Protein AF-A0A354I8F9-F1 (afdb_monomer)

Sequence (96 aa):
MQDLDLRNVSSRRRNPIIADIFNRLKYMDRRGSGFKKILDSYEFQEHYTEEMKPEFKSSNSEFWLIFKNLNYNAKNIGNNLSAQNADKKMPIKKCR

Nearest PDB structures (foldseek):
  5l6m-assembly2_L-2  TM=3.014E-01  e=5.188E+00  Caulobacter vibrioides CB15
  5k8j-assembly1_A-2  TM=3.108E-01  e=5.188E+00  Caulobacter vibrioides CB15
  8k28-assembly1_A  TM=2.558E-01  e=4.848E+00  Vibrio phage ICP1_2004_A

pLDDT: mean 77.0, std 17.29, range [40.84, 96.25]

Foldseek 3Di:
DPPDDLLPDFDDDPDPVVVVVCVVVVNDPPTDPCSNVVQVVQCPDPQDDPVQGWDWDDDPPDIDIDGDDSCPCVVVCVVVPVVDDDDDDDDDDDDD

Secondary structure (DSSP, 8-state):
--SS-TTS-----S-HHHHHHHHHTTSS-SSS-SHHHHHHHHHTSTT--GGGPPEEEE-SS-EEEE---TTTTTHHHHHHHTTS------------

Radius of gyration: 19.0 Å; Cα contacts (8 Å, |Δi|>4): 62; chains: 1; bounding box: 43×33×46 Å

Solvent-accessible surface area (backbone atoms only — not comparable to full-atom values): 6450 Å² total; per-residue (Å²): 116,78,92,63,58,63,76,72,47,77,62,79,74,92,54,66,67,65,52,49,52,35,32,75,71,67,77,37,74,91,68,65,59,55,48,46,60,54,51,55,61,50,66,68,39,93,60,56,50,84,91,51,58,69,46,79,49,54,58,98,90,47,76,45,78,47,74,63,73,58,63,69,71,54,60,71,43,62,80,66,47,82,80,62,74,83,89,79,89,78,80,87,81,79,84,130

Structure (mmCIF, N/CA/C/O backbone):
data_AF-A0A354I8F9-F1
#
_entry.id   AF-A0A354I8F9-F1
#
loop_
_atom_site.group_PDB
_atom_site.id
_atom_site.type_symbol
_atom_site.label_atom_id
_atom_site.label_alt_id
_atom_site.label_comp_id
_atom_site.label_asym_id
_atom_site.label_entity_id
_atom_site.label_seq_id
_atom_site.pdbx_PDB_ins_code
_atom_site.Cartn_x
_atom_site.Cartn_y
_atom_site.Cartn_z
_atom_site.occupancy
_atom_site.B_iso_or_equiv
_atom_site.auth_seq_id
_atom_site.auth_comp_id
_atom_site.auth_asym_id
_atom_site.auth_atom_id
_at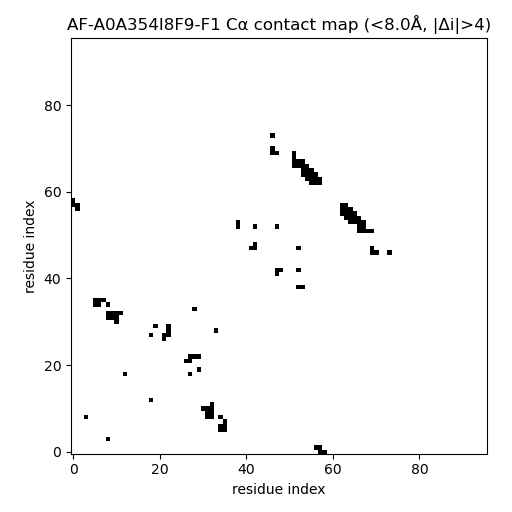om_site.pdbx_PDB_model_num
ATOM 1 N N . MET A 1 1 ? 8.774 9.802 -5.090 1.00 58.12 1 MET A N 1
ATOM 2 C CA . MET A 1 1 ? 7.353 9.397 -5.198 1.00 58.12 1 MET A CA 1
ATOM 3 C C . MET A 1 1 ? 6.559 10.162 -4.147 1.00 58.12 1 MET A C 1
ATOM 5 O O . MET A 1 1 ? 5.872 9.572 -3.327 1.00 58.12 1 MET A O 1
ATOM 9 N N . GLN A 1 2 ? 6.701 11.483 -4.162 1.00 53.88 2 GLN A N 1
ATOM 10 C CA . GLN A 1 2 ? 5.934 12.419 -3.351 1.00 53.88 2 GLN A CA 1
ATOM 11 C C . GLN A 1 2 ? 5.139 13.235 -4.378 1.00 53.88 2 GLN A C 1
ATOM 13 O O . GLN A 1 2 ? 5.711 13.588 -5.406 1.00 53.88 2 GLN A O 1
ATOM 18 N N . ASP A 1 3 ? 3.829 13.362 -4.158 1.00 58.09 3 ASP A N 1
ATOM 19 C CA . ASP A 1 3 ? 2.784 13.930 -5.041 1.00 58.09 3 ASP A CA 1
ATOM 20 C C . ASP A 1 3 ? 2.140 13.020 -6.101 1.00 58.09 3 ASP A C 1
ATOM 22 O O . ASP A 1 3 ? 1.288 13.473 -6.864 1.00 58.09 3 ASP A O 1
ATOM 26 N N . LEU A 1 4 ? 2.451 11.718 -6.134 1.00 61.09 4 LEU A N 1
ATOM 27 C CA . LEU A 1 4 ? 1.676 10.782 -6.960 1.00 61.09 4 LEU A CA 1
ATOM 28 C C . LEU A 1 4 ? 0.489 10.222 -6.167 1.00 61.09 4 LEU A C 1
ATOM 30 O O . LEU A 1 4 ? 0.669 9.752 -5.043 1.00 61.09 4 LEU A O 1
ATOM 34 N N . ASP A 1 5 ? -0.700 10.208 -6.773 1.00 74.81 5 ASP A N 1
ATOM 35 C CA . ASP A 1 5 ? -1.876 9.537 -6.211 1.00 74.81 5 ASP A CA 1
ATOM 36 C C . ASP A 1 5 ? -1.562 8.058 -5.948 1.00 74.81 5 ASP A C 1
ATOM 38 O O . ASP A 1 5 ? -1.439 7.265 -6.885 1.00 74.81 5 ASP A O 1
ATOM 42 N N . LEU A 1 6 ? -1.459 7.690 -4.664 1.00 75.56 6 LEU A N 1
ATOM 43 C CA . LEU A 1 6 ? -1.127 6.345 -4.182 1.00 75.56 6 LEU A CA 1
ATOM 44 C C . LEU A 1 6 ? -2.039 5.260 -4.765 1.00 75.56 6 LEU A C 1
ATOM 46 O O . LEU A 1 6 ? -1.597 4.119 -4.933 1.00 75.56 6 LEU A O 1
ATOM 50 N N . ARG A 1 7 ? -3.290 5.595 -5.105 1.00 76.38 7 ARG A N 1
ATOM 51 C CA . ARG A 1 7 ? -4.239 4.642 -5.691 1.00 76.38 7 ARG A CA 1
ATOM 52 C C . ARG A 1 7 ? -4.055 4.447 -7.194 1.00 76.38 7 ARG A C 1
ATOM 54 O O . ARG A 1 7 ? -4.477 3.410 -7.707 1.00 76.38 7 ARG A O 1
ATOM 61 N N . ASN A 1 8 ? -3.357 5.359 -7.868 1.00 76.00 8 ASN A N 1
ATOM 62 C CA . ASN A 1 8 ? -3.064 5.297 -9.300 1.00 76.00 8 ASN A CA 1
ATOM 63 C C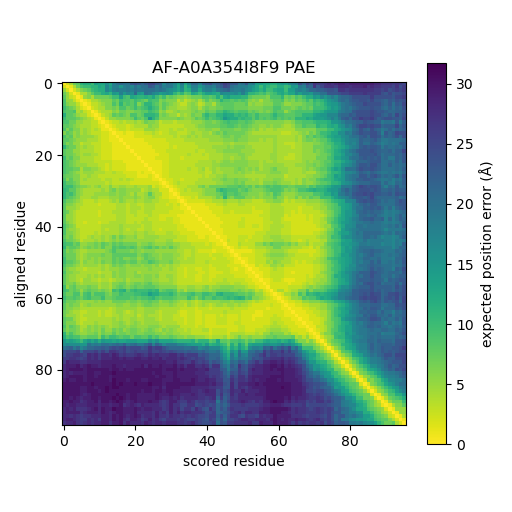 . ASN A 1 8 ? -1.556 5.206 -9.616 1.00 76.00 8 ASN A C 1
ATOM 65 O O . ASN A 1 8 ? -1.124 5.421 -10.750 1.00 76.00 8 ASN A O 1
ATOM 69 N N . VAL A 1 9 ? -0.722 4.863 -8.627 1.00 78.94 9 VAL A N 1
ATOM 70 C CA . VAL A 1 9 ? 0.719 4.689 -8.854 1.00 78.94 9 VAL A CA 1
ATOM 71 C C . VAL A 1 9 ? 0.979 3.541 -9.826 1.00 78.94 9 VAL A C 1
ATOM 73 O O . VAL A 1 9 ? 0.661 2.377 -9.554 1.00 78.94 9 VAL A O 1
ATOM 76 N N . SER A 1 10 ? 1.642 3.867 -10.936 1.00 72.06 10 SER A N 1
ATOM 77 C CA . SER A 1 10 ? 2.131 2.875 -11.890 1.00 72.06 10 SER A CA 1
ATOM 78 C C . SER A 1 10 ? 3.236 2.000 -11.279 1.00 72.06 10 SER A C 1
ATOM 80 O O . SER A 1 10 ? 4.076 2.445 -10.497 1.00 72.06 10 SER A O 1
ATOM 82 N N . SER A 1 11 ? 3.235 0.716 -11.632 1.00 74.25 11 SER A N 1
ATOM 83 C CA . SER A 1 11 ? 4.194 -0.260 -11.106 1.00 74.25 11 SER A CA 1
ATOM 84 C C . SER A 1 11 ? 5.447 -0.306 -11.973 1.00 74.25 11 SER A C 1
ATOM 86 O O . SER A 1 11 ? 5.423 -0.870 -13.070 1.00 74.25 11 SER A O 1
ATOM 88 N N . ARG A 1 12 ? 6.554 0.266 -11.486 1.00 81.25 12 ARG A N 1
ATOM 89 C CA . ARG A 1 12 ? 7.877 0.146 -12.118 1.00 81.25 12 ARG A CA 1
ATOM 90 C C . ARG A 1 12 ? 8.785 -0.745 -11.275 1.00 81.25 12 ARG A C 1
ATOM 92 O O . ARG A 1 12 ? 9.029 -0.477 -10.102 1.00 81.25 12 ARG A O 1
ATOM 99 N N . ARG A 1 13 ? 9.298 -1.817 -11.882 1.00 85.31 13 ARG A N 1
ATOM 100 C CA . ARG A 1 13 ? 10.144 -2.812 -11.206 1.00 85.31 13 ARG A CA 1
ATOM 101 C C . ARG A 1 13 ? 11.610 -2.416 -11.288 1.00 85.31 13 ARG A C 1
ATOM 103 O O . ARG A 1 13 ? 12.100 -2.148 -12.379 1.00 85.31 13 ARG A O 1
ATOM 110 N N . ARG A 1 14 ? 12.311 -2.443 -10.150 1.00 86.12 14 ARG A N 1
ATOM 111 C CA . ARG A 1 14 ? 13.768 -2.227 -10.096 1.00 86.12 14 ARG A CA 1
ATOM 112 C C . ARG A 1 14 ? 14.555 -3.444 -10.590 1.00 86.12 14 ARG A C 1
ATOM 114 O O . ARG A 1 14 ? 15.560 -3.275 -11.264 1.00 86.12 14 ARG A O 1
ATOM 121 N N . ASN A 1 15 ? 14.068 -4.654 -10.306 1.00 90.62 15 ASN A N 1
ATOM 122 C CA . ASN A 1 15 ? 14.635 -5.903 -10.814 1.00 90.62 15 ASN A CA 1
ATOM 123 C C . ASN A 1 15 ? 13.523 -6.759 -11.458 1.00 90.62 15 ASN A C 1
ATOM 125 O O . ASN A 1 15 ? 12.647 -7.252 -10.740 1.00 90.62 15 ASN A O 1
ATOM 129 N N . PRO A 1 16 ? 13.513 -6.925 -12.792 1.00 90.44 16 PRO A N 1
ATOM 130 C CA . PRO A 1 16 ? 12.469 -7.680 -13.482 1.00 90.44 16 PRO A CA 1
ATOM 131 C C . PRO A 1 16 ? 12.566 -9.197 -13.264 1.00 90.44 16 PRO A C 1
ATOM 133 O O . PRO A 1 16 ? 11.529 -9.853 -13.237 1.00 90.44 16 PRO A O 1
ATOM 136 N N . ILE A 1 17 ? 13.770 -9.748 -13.066 1.00 93.44 17 ILE A N 1
ATOM 137 C CA . ILE A 1 17 ? 13.991 -11.197 -12.910 1.00 93.44 17 ILE A CA 1
ATOM 138 C C . ILE A 1 17 ? 13.380 -11.679 -11.593 1.00 93.44 17 ILE A C 1
ATOM 140 O O . ILE A 1 17 ? 12.564 -12.597 -11.577 1.00 93.44 17 ILE A O 1
ATOM 144 N N . ILE A 1 18 ? 13.719 -11.006 -10.491 1.00 93.00 18 ILE A N 1
ATOM 145 C CA . ILE A 1 18 ? 13.196 -11.334 -9.157 1.00 93.00 18 ILE A CA 1
ATOM 146 C C . ILE A 1 18 ? 11.666 -11.215 -9.131 1.00 93.00 18 ILE A C 1
ATOM 148 O O . ILE A 1 18 ? 10.972 -12.071 -8.584 1.00 93.00 18 ILE A O 1
ATOM 152 N N . ALA A 1 19 ? 11.126 -10.174 -9.765 1.00 91.31 19 ALA A N 1
ATOM 153 C CA . ALA A 1 19 ? 9.686 -9.975 -9.831 1.00 91.31 19 ALA A CA 1
ATOM 154 C C . ALA A 1 19 ? 8.964 -11.073 -10.628 1.00 91.31 19 ALA A C 1
ATOM 156 O O . ALA A 1 19 ? 7.849 -11.442 -10.264 1.00 91.31 19 ALA A O 1
ATOM 157 N N . ASP A 1 20 ? 9.572 -11.603 -11.695 1.00 92.00 20 ASP A N 1
ATOM 158 C CA . ASP A 1 20 ? 8.981 -12.713 -12.449 1.00 92.00 20 ASP A CA 1
ATOM 159 C C . ASP A 1 20 ? 8.925 -13.992 -11.605 1.00 92.00 20 ASP A C 1
ATOM 161 O O . ASP A 1 20 ? 7.888 -14.656 -11.566 1.00 92.00 20 ASP A O 1
ATOM 165 N N . ILE A 1 21 ? 9.989 -14.289 -10.850 1.00 94.94 21 ILE A N 1
ATOM 166 C CA . ILE A 1 21 ? 10.024 -15.430 -9.923 1.00 94.94 21 ILE A CA 1
ATOM 167 C C . ILE A 1 21 ? 8.921 -15.295 -8.865 1.00 94.94 21 ILE A C 1
ATOM 169 O O . ILE A 1 21 ? 8.105 -16.206 -8.716 1.00 94.94 21 ILE A O 1
ATOM 173 N N . PHE A 1 22 ? 8.827 -14.152 -8.177 1.00 94.06 22 PHE A N 1
ATOM 174 C CA . PHE A 1 22 ? 7.787 -13.939 -7.162 1.00 94.06 22 PHE A CA 1
ATOM 175 C C . PHE A 1 22 ? 6.368 -14.017 -7.729 1.00 94.06 22 PHE A C 1
ATOM 177 O O . PHE A 1 22 ? 5.462 -14.51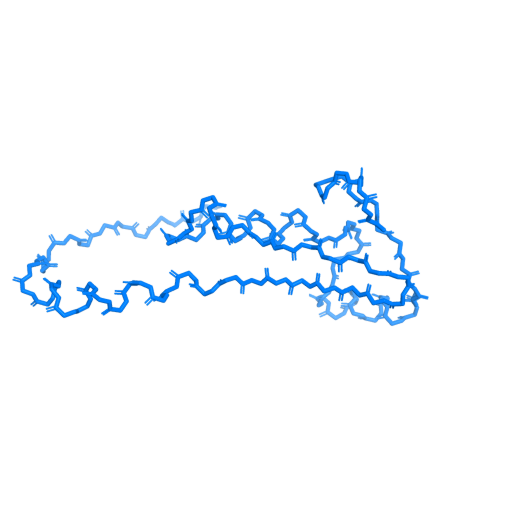9 -7.064 1.00 94.06 22 PHE A O 1
ATOM 184 N N . ASN A 1 23 ? 6.169 -13.574 -8.969 1.00 92.38 23 ASN A N 1
ATOM 185 C CA . ASN A 1 23 ? 4.888 -13.704 -9.651 1.00 92.38 23 ASN A CA 1
ATOM 186 C C . ASN A 1 23 ? 4.552 -15.166 -10.004 1.00 92.38 23 ASN A C 1
ATOM 188 O O . ASN A 1 23 ? 3.409 -15.592 -9.828 1.00 92.38 23 ASN A O 1
ATOM 192 N N . ARG A 1 24 ? 5.527 -15.966 -10.459 1.00 95.00 24 ARG A N 1
ATOM 193 C CA . ARG A 1 24 ? 5.327 -17.406 -10.720 1.00 95.00 24 ARG A CA 1
ATOM 194 C C . ARG A 1 24 ? 4.973 -18.168 -9.445 1.00 95.00 24 ARG A C 1
ATOM 196 O O . ARG A 1 24 ? 4.079 -19.008 -9.479 1.00 95.00 24 ARG A O 1
ATOM 203 N N . LEU A 1 25 ? 5.607 -17.806 -8.331 1.00 96.25 25 LEU A N 1
ATOM 204 C CA . LEU A 1 25 ? 5.329 -18.351 -7.000 1.00 96.25 25 LEU A CA 1
ATOM 205 C C . LEU A 1 25 ? 4.044 -17.800 -6.356 1.00 96.25 25 LEU A C 1
ATOM 207 O O . LEU A 1 25 ? 3.708 -18.198 -5.248 1.00 96.25 25 LEU A O 1
ATOM 211 N N . LYS A 1 26 ? 3.314 -16.900 -7.032 1.00 91.88 26 LYS A N 1
ATOM 212 C CA . LYS A 1 26 ? 2.082 -16.261 -6.527 1.00 91.88 26 LYS A CA 1
ATOM 213 C C . LYS A 1 26 ? 2.272 -15.428 -5.252 1.00 91.88 26 LYS A C 1
ATOM 215 O O . LYS A 1 26 ? 1.302 -15.146 -4.557 1.00 91.88 26 LYS A O 1
ATOM 220 N N . TYR A 1 27 ? 3.495 -14.973 -4.985 1.00 91.69 27 TYR A N 1
ATOM 221 C CA . TYR A 1 27 ? 3.805 -14.065 -3.876 1.00 91.69 27 TYR A CA 1
ATOM 222 C C . TYR A 1 27 ? 3.678 -12.585 -4.245 1.00 91.69 27 TYR A C 1
ATOM 224 O O . TYR A 1 27 ? 3.603 -11.736 -3.361 1.00 91.69 27 TYR A O 1
ATOM 232 N N . MET A 1 28 ? 3.648 -12.256 -5.539 1.00 89.81 28 MET A N 1
ATOM 233 C CA . MET A 1 28 ? 3.486 -10.884 -6.017 1.00 89.81 28 MET A CA 1
ATOM 234 C C . MET A 1 28 ? 2.564 -10.838 -7.237 1.00 89.81 28 MET A C 1
ATOM 236 O O . MET A 1 28 ? 2.635 -11.703 -8.108 1.00 89.81 28 MET A O 1
ATOM 240 N N . ASP A 1 29 ? 1.721 -9.810 -7.325 1.00 86.56 29 ASP A N 1
ATOM 241 C CA . ASP A 1 29 ? 0.820 -9.625 -8.462 1.00 86.56 29 ASP A CA 1
ATOM 242 C C . ASP A 1 29 ? 1.591 -9.270 -9.753 1.00 86.56 29 ASP A C 1
ATOM 244 O O . ASP A 1 29 ? 2.550 -8.489 -9.762 1.00 86.56 29 ASP A O 1
ATOM 248 N N . ARG A 1 30 ? 1.136 -9.810 -10.895 1.00 83.81 30 ARG A N 1
ATOM 249 C CA . ARG A 1 30 ? 1.764 -9.576 -12.211 1.00 83.81 30 ARG A CA 1
ATOM 250 C C . ARG A 1 30 ? 1.694 -8.118 -12.667 1.00 83.81 30 ARG A C 1
ATOM 252 O O . ARG A 1 30 ? 2.518 -7.696 -13.480 1.00 83.81 30 ARG A O 1
ATOM 259 N N . ARG A 1 31 ? 0.705 -7.343 -12.225 1.00 83.00 31 ARG A N 1
ATOM 260 C CA . ARG A 1 31 ? 0.541 -5.917 -12.551 1.00 83.00 31 ARG A CA 1
ATOM 261 C C . ARG A 1 31 ? -0.043 -5.170 -11.357 1.00 83.00 31 ARG A C 1
ATOM 263 O O . ARG A 1 31 ? -0.695 -5.773 -10.516 1.00 83.00 31 ARG A O 1
ATOM 270 N N . GLY A 1 32 ? 0.170 -3.856 -11.336 1.00 83.19 32 GLY A N 1
ATOM 271 C CA . GLY A 1 32 ? -0.223 -2.992 -10.225 1.00 83.19 32 GLY A CA 1
ATOM 272 C C . GLY A 1 32 ? 0.906 -2.795 -9.215 1.00 83.19 32 GLY A C 1
ATOM 273 O O . GLY A 1 32 ? 1.874 -3.556 -9.169 1.00 83.19 32 GLY A O 1
ATOM 274 N N . SER A 1 33 ? 0.827 -1.699 -8.465 1.00 81.31 33 SER A N 1
ATOM 275 C CA . SER A 1 33 ? 1.798 -1.343 -7.424 1.00 81.31 33 SER A CA 1
ATOM 276 C C . SER A 1 33 ? 1.550 -2.086 -6.108 1.00 81.31 33 SER A C 1
ATOM 278 O O . SER A 1 33 ? 2.398 -2.061 -5.225 1.00 81.31 33 SER A O 1
ATOM 280 N N . GLY A 1 34 ? 0.383 -2.719 -5.950 1.00 86.81 34 GLY A N 1
ATOM 281 C CA . GLY A 1 34 ? -0.059 -3.319 -4.688 1.00 86.81 34 GLY A CA 1
ATOM 282 C C . GLY A 1 34 ? -0.537 -2.298 -3.649 1.00 86.81 34 GLY A C 1
ATOM 283 O O . GLY A 1 34 ? -1.240 -2.680 -2.721 1.00 86.81 34 GLY A O 1
ATOM 284 N N . PHE A 1 35 ? -0.256 -1.001 -3.828 1.00 87.88 35 PHE A N 1
ATOM 285 C CA . PHE A 1 35 ? -0.618 0.048 -2.867 1.00 87.88 35 PHE A CA 1
ATOM 286 C C . PHE A 1 35 ? -2.118 0.173 -2.647 1.00 87.88 35 PHE A C 1
ATOM 288 O O . PHE A 1 35 ? -2.557 0.224 -1.503 1.00 87.88 35 PHE A O 1
ATOM 295 N N . LYS A 1 36 ? -2.912 0.128 -3.722 1.00 87.94 36 LYS A N 1
ATOM 296 C CA . LYS A 1 36 ? -4.373 0.124 -3.604 1.00 87.94 36 LYS A CA 1
ATOM 297 C C . LYS A 1 36 ? -4.862 -1.042 -2.740 1.00 87.94 36 LYS A C 1
ATOM 299 O O . LYS A 1 36 ? -5.614 -0.826 -1.806 1.00 87.94 36 LYS A O 1
ATOM 304 N N . LYS A 1 37 ? -4.371 -2.257 -2.998 1.00 89.81 37 LYS A N 1
ATOM 305 C CA . LYS A 1 37 ? -4.764 -3.463 -2.254 1.00 89.81 37 LYS A CA 1
ATOM 306 C C . LYS A 1 37 ? -4.366 -3.380 -0.782 1.00 89.81 37 LYS A C 1
ATOM 308 O O . LYS A 1 37 ? -5.140 -3.800 0.069 1.00 89.81 37 LYS A O 1
ATOM 313 N N . ILE A 1 38 ? -3.188 -2.831 -0.489 1.00 90.38 38 ILE A N 1
ATOM 314 C CA . ILE A 1 38 ? -2.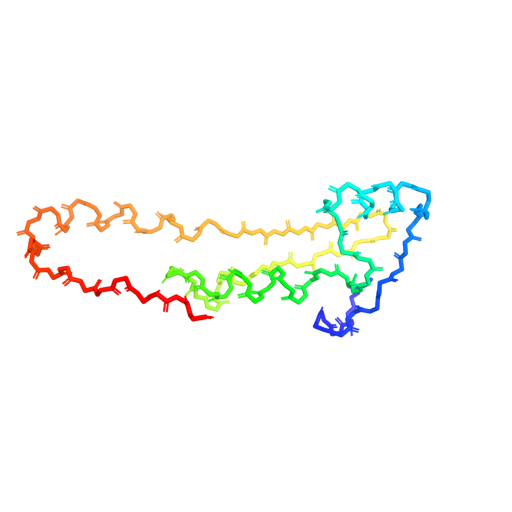723 -2.591 0.881 1.00 90.38 38 ILE A CA 1
ATOM 315 C C . ILE A 1 38 ? -3.667 -1.629 1.606 1.00 90.38 38 ILE A C 1
ATOM 317 O O . ILE A 1 38 ? -4.126 -1.951 2.696 1.00 90.38 38 ILE A O 1
ATOM 321 N N . LEU A 1 39 ? -3.972 -0.482 0.994 1.00 89.88 39 LEU A N 1
ATOM 322 C CA . LEU A 1 39 ? -4.868 0.513 1.579 1.00 89.88 39 LEU A CA 1
ATOM 323 C C . LEU A 1 39 ? -6.280 -0.054 1.772 1.00 89.88 39 LEU A C 1
ATOM 325 O O . LEU A 1 39 ? -6.787 -0.008 2.883 1.00 89.88 39 LEU A O 1
ATOM 329 N N . ASP A 1 40 ? -6.863 -0.665 0.734 1.00 90.69 40 ASP A N 1
ATOM 330 C CA . ASP A 1 40 ? -8.215 -1.242 0.777 1.00 90.69 40 ASP A CA 1
ATOM 331 C C . ASP A 1 40 ? -8.320 -2.325 1.875 1.00 90.69 40 ASP A C 1
ATOM 333 O O . ASP A 1 40 ? -9.281 -2.360 2.638 1.00 90.69 40 ASP A O 1
ATOM 337 N N . SER A 1 41 ? -7.313 -3.201 1.993 1.00 91.56 41 SER A N 1
ATOM 338 C CA . SER A 1 41 ? -7.309 -4.284 2.994 1.00 91.56 41 SER A CA 1
ATOM 339 C C . SER A 1 41 ? -7.136 -3.774 4.425 1.00 91.56 41 SER A C 1
ATOM 341 O O . SER A 1 41 ? -7.578 -4.431 5.368 1.00 91.56 41 SER A O 1
ATOM 343 N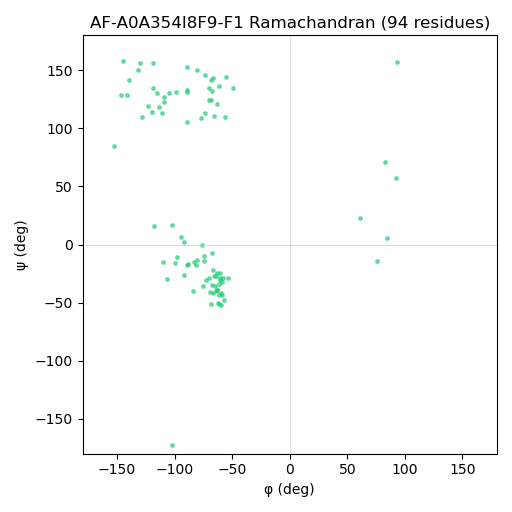 N . TYR A 1 42 ? -6.450 -2.643 4.588 1.00 92.75 42 TYR A N 1
ATOM 344 C CA . TYR A 1 42 ? -6.190 -2.030 5.884 1.00 92.75 42 TYR A CA 1
ATOM 345 C C . TYR A 1 42 ? -7.371 -1.160 6.343 1.00 92.75 42 TYR A C 1
ATOM 347 O O . TYR A 1 42 ? -7.766 -1.252 7.500 1.00 92.75 42 TYR A O 1
ATOM 355 N N . GLU A 1 43 ? -7.988 -0.406 5.427 1.00 91.19 43 GLU A N 1
ATOM 356 C CA . GLU A 1 43 ? -9.237 0.341 5.649 1.00 91.19 43 GLU A CA 1
ATOM 357 C C . GLU A 1 43 ? -10.408 -0.593 6.021 1.00 91.19 43 GLU A C 1
ATOM 359 O O . GLU A 1 43 ? -11.292 -0.206 6.778 1.00 91.19 43 GLU A O 1
ATOM 364 N N . PHE A 1 44 ? -10.409 -1.842 5.536 1.00 91.94 44 PHE A N 1
ATOM 365 C CA . PHE A 1 44 ? -11.454 -2.834 5.829 1.00 91.94 44 PHE A CA 1
ATOM 366 C C . PHE A 1 44 ? -11.390 -3.444 7.248 1.00 91.94 44 PHE A C 1
ATOM 368 O O . PHE A 1 44 ? -12.300 -4.169 7.645 1.00 91.94 44 PHE A O 1
ATOM 375 N N . GLN A 1 45 ? -10.326 -3.209 8.020 1.00 90.31 45 GLN A N 1
ATOM 376 C CA . GLN A 1 45 ? -10.178 -3.801 9.357 1.00 90.31 45 GLN A CA 1
ATOM 377 C C . GLN A 1 45 ? -11.115 -3.147 10.388 1.00 90.31 45 GLN A C 1
ATOM 379 O O . GLN A 1 45 ? -11.326 -1.939 10.366 1.00 90.31 45 GLN A O 1
ATOM 384 N N . GLU A 1 46 ? -11.619 -3.928 11.351 1.00 85.56 46 GLU A N 1
ATOM 385 C CA . GLU A 1 46 ? -12.653 -3.489 12.313 1.00 85.56 46 GLU A CA 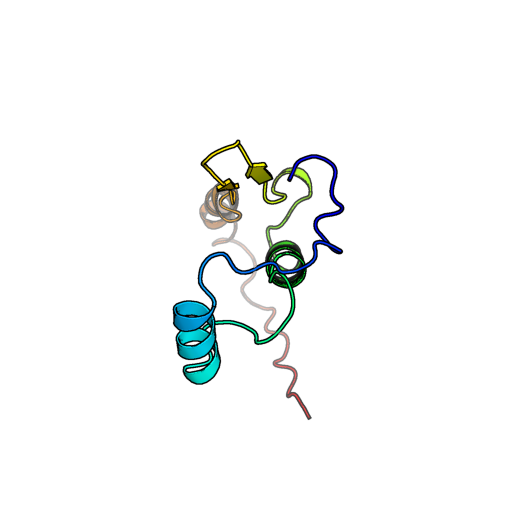1
ATOM 386 C C . GLU A 1 46 ? -12.266 -2.269 13.165 1.00 85.56 46 GLU A C 1
ATOM 388 O O . GLU A 1 46 ? -13.122 -1.470 13.536 1.00 85.56 46 GLU A O 1
ATOM 393 N N . HIS A 1 47 ? -10.983 -2.124 13.493 1.00 86.94 47 HIS A N 1
ATOM 394 C CA . HIS A 1 47 ? -10.475 -1.043 14.345 1.00 86.94 47 HIS A CA 1
ATOM 395 C C . HIS A 1 47 ? -9.788 0.074 13.553 1.00 86.94 47 HIS A C 1
ATOM 397 O O . HIS A 1 47 ? -9.028 0.861 14.117 1.00 86.94 47 HIS A O 1
ATOM 403 N N . TYR A 1 48 ? -10.017 0.135 12.241 1.00 89.81 48 TYR A N 1
ATOM 404 C CA . TYR A 1 48 ? -9.482 1.202 11.412 1.00 89.81 48 TYR A CA 1
ATOM 405 C C . TYR A 1 48 ? -10.178 2.538 11.703 1.00 89.81 48 TYR A C 1
ATOM 407 O O . TYR A 1 48 ? -11.403 2.634 11.764 1.00 89.81 48 TYR A O 1
ATOM 415 N N . THR A 1 49 ? -9.376 3.591 11.832 1.00 88.06 49 THR A N 1
ATOM 416 C CA . THR A 1 49 ? -9.826 4.985 11.828 1.00 88.06 49 THR A CA 1
ATOM 417 C C . THR A 1 49 ? -8.967 5.775 10.846 1.00 88.06 49 THR A C 1
ATOM 419 O O . THR A 1 49 ? -7.822 5.405 10.580 1.00 88.06 49 THR A O 1
ATOM 422 N N . GLU A 1 50 ? -9.482 6.891 10.325 1.00 87.19 50 GLU A N 1
ATOM 423 C CA . GLU A 1 50 ? -8.742 7.735 9.369 1.00 87.19 50 GLU A CA 1
ATOM 424 C C . GLU A 1 50 ? -7.398 8.241 9.928 1.00 87.19 50 GLU A C 1
ATOM 426 O O . GLU A 1 50 ? -6.428 8.402 9.191 1.00 87.19 50 GLU A O 1
ATOM 431 N N . GLU A 1 51 ? -7.286 8.408 11.248 1.00 87.19 51 GLU A N 1
ATOM 432 C CA . GLU A 1 51 ? -6.030 8.771 11.922 1.00 87.19 51 GLU A CA 1
ATOM 433 C C . GLU A 1 51 ? -4.957 7.672 11.841 1.00 87.19 51 GLU A C 1
ATOM 435 O O . GLU A 1 51 ? -3.758 7.938 11.992 1.00 87.19 51 GLU A O 1
ATOM 440 N N . MET A 1 52 ? -5.371 6.423 11.616 1.00 87.81 52 MET A N 1
ATOM 441 C CA . MET A 1 52 ? -4.497 5.255 11.521 1.00 87.81 52 MET A CA 1
ATOM 442 C C . MET A 1 52 ? -4.088 4.904 10.094 1.00 87.81 52 MET A C 1
ATOM 444 O O . MET A 1 52 ? -3.417 3.886 9.900 1.00 87.81 52 MET A O 1
ATOM 448 N N . LYS A 1 53 ? -4.442 5.745 9.117 1.00 89.88 53 LYS A N 1
ATOM 449 C CA . LYS A 1 53 ? -4.093 5.572 7.708 1.00 89.88 53 LYS A CA 1
ATOM 450 C C . LYS A 1 53 ? -2.593 5.286 7.512 1.00 89.88 53 LYS A C 1
ATOM 452 O O . LYS A 1 53 ? -1.764 5.975 8.112 1.00 89.88 53 LYS A O 1
ATOM 457 N N . PRO A 1 54 ? -2.222 4.298 6.671 1.00 90.88 54 PRO A N 1
ATOM 458 C CA . PRO A 1 54 ? -0.822 3.980 6.418 1.00 90.88 54 PRO A CA 1
ATOM 459 C C . PRO A 1 54 ? -0.064 5.159 5.799 1.00 90.88 54 PRO A C 1
ATOM 461 O O . PRO A 1 54 ? -0.548 5.800 4.863 1.00 90.88 54 PRO A O 1
ATOM 464 N N . GLU A 1 55 ? 1.148 5.415 6.290 1.00 89.12 55 GLU A N 1
ATOM 465 C CA . GLU A 1 55 ? 2.007 6.490 5.787 1.00 89.12 55 GLU A CA 1
ATOM 466 C C . GLU A 1 55 ? 3.049 5.940 4.809 1.00 89.12 55 GLU A C 1
ATOM 468 O O . GLU A 1 55 ? 3.769 4.985 5.108 1.00 89.12 55 GLU A O 1
ATOM 473 N N . PHE A 1 56 ? 3.160 6.590 3.650 1.00 87.69 56 PHE A N 1
ATOM 474 C CA . PHE A 1 56 ? 4.109 6.255 2.591 1.00 87.69 56 PHE A CA 1
ATOM 475 C C . PHE A 1 56 ? 5.158 7.364 2.513 1.00 87.69 56 PHE A C 1
ATOM 477 O O . PHE A 1 56 ? 4.841 8.493 2.140 1.00 87.69 56 PHE A O 1
ATOM 484 N N . LYS A 1 57 ? 6.412 7.063 2.857 1.00 87.44 57 LYS A N 1
ATOM 485 C CA . LYS A 1 57 ? 7.511 8.040 2.820 1.00 87.44 57 LYS A CA 1
ATOM 486 C C . LYS A 1 57 ? 8.576 7.546 1.856 1.00 87.44 57 L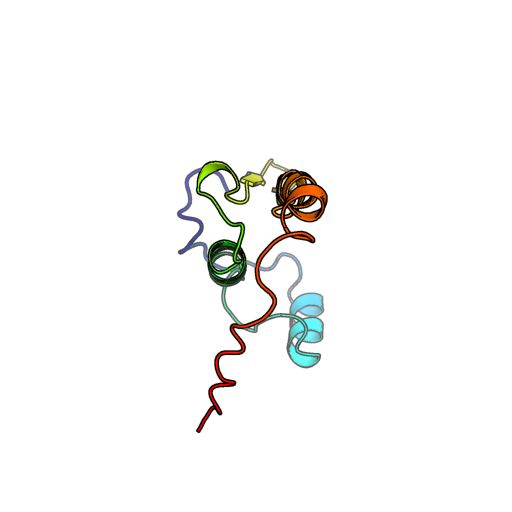YS A C 1
ATOM 488 O O . LYS A 1 57 ? 9.209 6.527 2.097 1.00 87.44 57 LYS A O 1
ATOM 493 N N . SER A 1 58 ? 8.782 8.256 0.751 1.00 85.25 58 SER A N 1
ATOM 494 C CA . SER A 1 58 ? 9.857 7.952 -0.199 1.00 85.25 58 SER A CA 1
ATOM 495 C C . SER A 1 58 ? 10.941 9.020 -0.127 1.00 85.25 58 SER A C 1
ATOM 497 O O . SER A 1 58 ? 10.625 10.190 -0.311 1.00 85.25 58 SER A O 1
ATOM 499 N N . SER A 1 59 ? 12.188 8.616 0.069 1.00 85.44 59 SER A N 1
ATOM 500 C CA . SER A 1 59 ? 13.381 9.438 -0.144 1.00 85.44 59 SER A CA 1
ATOM 501 C C . SER A 1 59 ? 14.050 9.052 -1.479 1.00 85.44 59 SER A C 1
ATOM 503 O O . SER A 1 59 ? 13.495 8.273 -2.258 1.00 85.44 59 SER A O 1
ATOM 505 N N . ASN A 1 60 ? 15.239 9.587 -1.766 1.00 81.25 60 ASN A N 1
ATOM 506 C CA . ASN A 1 60 ? 15.989 9.307 -2.999 1.00 81.25 60 ASN A CA 1
ATOM 507 C C . ASN A 1 60 ? 16.501 7.859 -3.074 1.00 81.25 60 ASN A C 1
ATOM 509 O O . ASN A 1 60 ? 16.546 7.271 -4.151 1.00 81.25 60 ASN A O 1
ATOM 513 N N . SER A 1 61 ? 16.874 7.281 -1.932 1.00 84.56 61 SER A N 1
ATOM 514 C CA . SER A 1 61 ? 17.375 5.901 -1.837 1.00 84.56 61 SER A CA 1
ATOM 515 C C . SER A 1 61 ? 16.346 4.949 -1.221 1.00 84.56 61 SER A C 1
ATOM 517 O O . SER A 1 61 ? 16.276 3.762 -1.549 1.00 84.56 61 SER A O 1
ATOM 519 N N . GLU A 1 62 ? 15.497 5.485 -0.350 1.00 85.00 62 GLU A N 1
ATOM 520 C CA . GLU A 1 62 ? 14.702 4.694 0.577 1.00 85.00 62 GLU A CA 1
ATOM 521 C C . GLU A 1 62 ? 13.210 4.875 0.370 1.00 85.00 62 GLU A C 1
ATOM 523 O O . GLU A 1 62 ? 12.723 5.889 -0.130 1.00 85.00 62 GLU A O 1
ATOM 528 N N . PHE A 1 63 ? 12.472 3.868 0.806 1.00 85.75 63 PHE A N 1
ATOM 529 C CA . PHE A 1 63 ? 11.030 3.905 0.847 1.00 85.75 63 PHE A CA 1
ATOM 530 C C . PHE A 1 63 ? 10.563 3.219 2.123 1.00 85.75 63 PHE A C 1
ATOM 532 O O . PHE A 1 63 ? 10.945 2.084 2.399 1.00 85.75 63 PHE A O 1
ATOM 539 N N . TRP A 1 64 ? 9.718 3.917 2.864 1.00 88.56 64 TRP A N 1
ATOM 540 C CA . TRP A 1 64 ? 9.170 3.503 4.138 1.00 88.56 64 TRP A CA 1
ATOM 541 C C . TRP A 1 64 ? 7.654 3.410 4.020 1.00 88.56 64 TRP A C 1
ATOM 543 O O . TRP A 1 64 ? 7.000 4.306 3.478 1.00 88.56 64 TRP A O 1
ATOM 553 N N . LEU A 1 65 ? 7.112 2.324 4.557 1.00 90.56 65 LEU A N 1
ATOM 554 C CA . LEU A 1 65 ? 5.684 2.097 4.709 1.00 90.56 65 LEU A CA 1
ATOM 555 C C . LEU A 1 65 ? 5.409 1.854 6.188 1.00 90.56 65 LEU A C 1
ATOM 557 O O . LEU A 1 65 ? 5.958 0.921 6.772 1.00 90.56 65 LEU A O 1
ATOM 561 N N . ILE A 1 66 ? 4.594 2.714 6.790 1.00 90.75 66 ILE A N 1
ATOM 562 C CA . ILE A 1 66 ? 4.327 2.696 8.227 1.00 90.75 66 ILE A CA 1
ATOM 563 C C . ILE A 1 66 ? 2.862 2.328 8.442 1.00 90.75 66 ILE A C 1
ATOM 565 O O . ILE A 1 66 ? 1.966 3.058 8.018 1.00 90.75 66 ILE A O 1
ATOM 569 N N . PHE A 1 67 ? 2.633 1.209 9.128 1.00 92.31 67 PHE A N 1
ATOM 570 C CA . PHE A 1 67 ? 1.318 0.789 9.605 1.00 92.31 67 PHE A CA 1
ATOM 571 C C . PHE A 1 67 ? 1.225 1.027 11.106 1.00 92.31 67 PHE A C 1
ATOM 573 O O . PHE A 1 67 ? 2.109 0.611 11.859 1.00 92.31 67 PHE A O 1
ATOM 580 N N . LYS A 1 68 ? 0.149 1.676 11.550 1.00 90.62 68 LYS A N 1
ATOM 581 C CA . LYS A 1 68 ? -0.133 1.810 12.980 1.00 90.62 68 LYS A CA 1
ATOM 582 C C . LYS A 1 68 ? -0.787 0.518 13.476 1.00 90.62 68 LYS A C 1
ATOM 584 O O . LYS A 1 68 ? -1.448 -0.197 12.732 1.00 90.62 68 LYS A O 1
ATOM 589 N N . ASN A 1 69 ? -0.578 0.171 14.740 1.00 90.81 69 ASN A N 1
ATOM 590 C CA . ASN A 1 69 ? -1.248 -0.995 15.305 1.00 90.81 69 ASN A CA 1
ATOM 591 C C . ASN A 1 69 ? -2.706 -0.640 15.627 1.00 90.81 69 ASN A C 1
ATOM 593 O O . ASN A 1 69 ? -2.961 0.083 16.589 1.00 90.81 69 ASN A O 1
ATOM 597 N N . LEU A 1 70 ? -3.646 -1.188 14.856 1.00 89.12 70 LEU A N 1
ATOM 598 C CA . LEU A 1 70 ? -5.085 -0.958 15.035 1.00 89.12 70 LEU A CA 1
ATOM 599 C C . LEU A 1 70 ? -5.619 -1.477 16.386 1.00 89.12 70 LEU A C 1
ATOM 601 O O . LEU A 1 70 ? -6.596 -0.961 16.917 1.00 89.12 70 LEU A O 1
ATOM 605 N N . ASN A 1 71 ? -4.946 -2.456 16.997 1.00 88.88 71 ASN A N 1
ATOM 606 C CA . ASN A 1 71 ? -5.408 -3.121 18.219 1.00 88.88 71 ASN A CA 1
ATOM 607 C C . ASN A 1 71 ? -4.885 -2.471 19.510 1.00 88.88 71 ASN A C 1
ATOM 609 O O . ASN A 1 71 ? -5.140 -2.983 20.602 1.00 88.88 71 ASN A O 1
ATOM 613 N N . TYR A 1 72 ? -4.128 -1.373 19.421 1.00 83.06 72 TYR A N 1
ATOM 614 C CA . TYR A 1 72 ? -3.433 -0.810 20.583 1.00 83.06 72 TYR A CA 1
ATOM 615 C C . TYR A 1 72 ? -4.406 -0.316 21.669 1.00 83.06 72 TYR A C 1
ATOM 617 O O . TYR A 1 72 ? -4.208 -0.594 22.850 1.00 83.06 72 TYR A O 1
ATOM 625 N N . ASN A 1 73 ? -5.514 0.315 21.266 1.00 71.94 73 ASN A N 1
ATOM 626 C CA . ASN A 1 73 ? -6.541 0.819 22.186 1.00 71.94 73 ASN A CA 1
ATOM 627 C C . ASN A 1 73 ? -7.640 -0.215 22.499 1.00 71.94 73 ASN A C 1
ATOM 629 O O . ASN A 1 73 ? -8.324 -0.090 23.514 1.00 71.94 73 ASN A O 1
ATOM 633 N N . ALA A 1 74 ? -7.777 -1.268 21.685 1.00 63.59 74 ALA A N 1
ATOM 634 C CA . ALA A 1 74 ? -8.758 -2.339 21.892 1.00 63.59 74 ALA A CA 1
ATOM 635 C C . ALA A 1 74 ? -8.472 -3.166 23.164 1.00 63.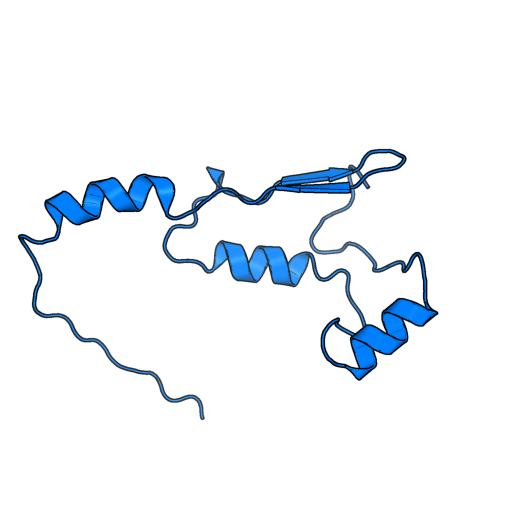59 74 ALA A C 1
ATOM 637 O O . ALA A 1 74 ? -9.394 -3.675 23.804 1.00 63.59 74 ALA A O 1
ATOM 638 N N . LYS A 1 75 ? -7.204 -3.236 23.601 1.00 55.69 75 LYS A N 1
ATOM 639 C CA . LYS A 1 75 ? -6.810 -3.895 24.860 1.00 55.69 75 LYS A CA 1
ATOM 640 C C . LYS A 1 75 ? -7.456 -3.283 26.108 1.00 55.69 75 LYS A C 1
ATOM 642 O O . LYS A 1 75 ? -7.709 -4.014 27.059 1.00 55.69 75 LYS A O 1
ATOM 647 N N . ASN A 1 76 ? -7.785 -1.991 26.097 1.00 52.88 76 ASN A N 1
ATOM 648 C CA . ASN A 1 76 ? -8.466 -1.345 27.227 1.00 52.88 76 ASN A CA 1
ATOM 649 C C . ASN A 1 76 ? -9.954 -1.723 27.328 1.00 52.88 76 ASN A C 1
ATOM 651 O O . ASN A 1 76 ? -10.584 -1.504 28.362 1.00 52.88 76 ASN A O 1
ATOM 655 N N . ILE A 1 77 ? -10.518 -2.321 26.276 1.00 53.91 77 ILE A N 1
ATOM 656 C CA . ILE A 1 77 ? -11.918 -2.746 26.241 1.00 53.91 77 ILE A CA 1
ATOM 657 C C . ILE A 1 77 ? -12.059 -4.206 26.711 1.00 53.91 77 ILE A C 1
ATOM 659 O O . ILE A 1 77 ? -13.070 -4.561 27.310 1.00 53.91 77 ILE A O 1
ATOM 663 N N . GLY A 1 78 ? -11.019 -5.038 26.565 1.00 48.16 78 GLY A N 1
ATOM 664 C CA . GLY A 1 78 ? -11.012 -6.431 27.044 1.00 48.16 78 GLY A CA 1
ATOM 665 C C . GLY A 1 78 ? -11.191 -6.591 28.561 1.00 48.16 78 GLY A C 1
ATOM 666 O O . GLY A 1 78 ? -11.728 -7.602 29.004 1.00 48.16 78 GLY A O 1
ATOM 667 N N . ASN A 1 79 ? -10.835 -5.571 29.349 1.00 46.47 79 ASN A N 1
ATOM 668 C CA . ASN A 1 79 ? -11.089 -5.551 30.796 1.00 46.47 79 ASN A CA 1
ATOM 669 C C . ASN A 1 79 ? -12.513 -5.087 31.157 1.00 46.47 79 ASN A C 1
ATOM 671 O O . ASN A 1 79 ? -12.946 -5.299 32.283 1.00 46.47 79 ASN A O 1
ATOM 675 N N . ASN A 1 80 ? -13.242 -4.471 30.219 1.00 46.50 80 ASN A N 1
ATOM 676 C CA . ASN A 1 80 ? -14.590 -3.931 30.434 1.00 46.50 80 ASN A CA 1
ATOM 677 C C . ASN A 1 80 ? -15.695 -4.726 29.702 1.00 46.50 80 ASN A C 1
ATOM 679 O O . ASN A 1 80 ? -16.868 -4.570 30.024 1.00 46.50 80 ASN A O 1
ATOM 683 N N . LEU A 1 81 ? -15.348 -5.588 28.735 1.00 46.25 81 LEU A N 1
ATOM 684 C CA . LEU A 1 81 ? -16.297 -6.411 27.964 1.00 46.25 81 LEU A CA 1
ATOM 685 C C . LEU A 1 81 ? -16.451 -7.852 28.465 1.00 46.25 81 LEU A C 1
ATOM 687 O O . LEU A 1 81 ? -17.392 -8.526 28.058 1.00 46.25 81 LEU A O 1
ATOM 691 N N . SER A 1 82 ? -15.603 -8.338 29.377 1.00 40.84 82 SER A N 1
ATOM 692 C CA . SER A 1 82 ? -15.823 -9.651 30.010 1.00 40.84 82 SER A CA 1
ATOM 693 C C . SER A 1 82 ? -17.059 -9.682 30.924 1.00 40.84 82 SER A C 1
ATOM 695 O O . SER A 1 82 ? -17.451 -10.755 31.375 1.00 40.84 82 SER A O 1
ATOM 697 N N . ALA A 1 83 ? -17.698 -8.532 31.172 1.00 49.50 83 ALA A N 1
ATOM 698 C CA . ALA A 1 83 ? -18.888 -8.422 32.008 1.00 49.50 83 ALA A CA 1
ATOM 699 C C . ALA A 1 83 ? -20.216 -8.353 31.236 1.00 49.50 83 ALA A C 1
ATOM 701 O O . ALA A 1 83 ? -21.257 -8.553 31.856 1.00 49.50 83 ALA A O 1
ATOM 702 N N . GLN A 1 84 ? -20.238 -8.072 29.925 1.00 44.66 84 GLN A N 1
ATOM 703 C CA . GLN A 1 84 ? -21.503 -7.923 29.195 1.00 44.66 84 GLN A CA 1
ATOM 704 C C . GLN A 1 84 ? -21.389 -8.414 27.751 1.00 44.66 84 GLN A C 1
ATOM 706 O O . GLN A 1 84 ? -20.555 -7.942 26.982 1.00 44.66 84 GLN A O 1
ATOM 711 N N . ASN A 1 85 ? -22.328 -9.285 27.380 1.00 43.31 85 ASN A N 1
ATOM 712 C CA . ASN A 1 85 ? -22.603 -9.802 26.037 1.00 43.31 85 ASN A CA 1
ATOM 713 C C . ASN A 1 85 ? -21.885 -11.113 25.663 1.00 43.31 85 ASN A C 1
ATOM 715 O O . ASN A 1 85 ? -21.247 -11.238 24.618 1.00 43.31 85 ASN A O 1
ATOM 719 N N . ALA A 1 86 ? -22.124 -12.146 26.478 1.00 43.53 86 ALA A N 1
ATOM 720 C CA . ALA A 1 86 ? -22.591 -13.402 25.893 1.00 43.53 86 ALA A CA 1
ATOM 721 C C . ALA A 1 86 ? -23.867 -13.104 25.075 1.00 43.53 86 ALA A C 1
ATOM 723 O O . ALA A 1 86 ? -24.654 -12.247 25.461 1.00 43.53 86 ALA A O 1
ATOM 724 N N . ASP A 1 87 ? -24.051 -13.794 23.955 1.00 48.78 87 ASP A N 1
ATOM 725 C CA . ASP A 1 87 ? -25.250 -13.750 23.104 1.00 48.78 87 ASP A CA 1
ATOM 726 C C . ASP A 1 87 ? -25.359 -12.599 22.096 1.00 48.78 87 ASP A C 1
ATOM 728 O O . ASP A 1 87 ? -26.264 -11.787 22.202 1.00 48.78 87 ASP A O 1
ATOM 732 N N . LYS A 1 88 ? -24.539 -12.617 21.029 1.00 46.53 88 LYS A N 1
ATOM 733 C CA . LYS A 1 88 ? -25.024 -12.480 19.628 1.00 46.53 88 LYS A CA 1
ATOM 734 C C . LYS A 1 88 ? -24.074 -13.191 18.654 1.00 46.53 88 LYS A C 1
ATOM 736 O O . LYS A 1 88 ? -23.205 -12.573 18.048 1.00 46.53 88 LYS A O 1
ATOM 741 N N . LYS A 1 89 ? -24.254 -14.502 18.453 1.00 51.62 89 LYS A N 1
ATOM 742 C CA . LYS A 1 89 ? -23.736 -15.168 17.241 1.00 51.62 89 LYS A CA 1
ATOM 743 C C . LYS A 1 89 ? -24.564 -14.692 16.043 1.00 51.62 89 LYS A C 1
ATOM 745 O O . LYS A 1 89 ? -25.778 -14.857 16.056 1.00 51.62 89 LYS A O 1
ATOM 750 N N . MET A 1 90 ? -23.921 -14.145 15.012 1.00 52.34 90 MET A N 1
ATOM 751 C CA . MET A 1 90 ? -24.551 -13.794 13.728 1.00 52.34 90 MET A CA 1
ATOM 752 C C . MET A 1 90 ? -23.705 -14.326 12.554 1.00 52.34 90 MET A C 1
ATOM 754 O O . MET A 1 90 ? -22.505 -14.542 12.714 1.00 52.34 90 MET A O 1
ATOM 758 N N . PRO A 1 91 ? -24.334 -14.655 11.410 1.00 51.62 91 PRO A N 1
ATOM 759 C CA . PRO A 1 91 ? -24.053 -15.892 10.687 1.00 51.62 91 PRO A CA 1
ATOM 760 C C . PRO A 1 91 ? -22.923 -15.795 9.656 1.00 51.62 91 PRO A C 1
ATOM 762 O O . PRO A 1 91 ? -22.695 -14.764 9.026 1.00 51.62 91 PRO A O 1
ATOM 765 N N . ILE A 1 92 ? -22.284 -16.943 9.421 1.00 55.44 92 ILE A N 1
ATOM 766 C CA . ILE A 1 92 ? -21.307 -17.168 8.352 1.00 55.44 92 ILE A CA 1
ATOM 767 C C . ILE A 1 92 ? -22.033 -17.059 7.003 1.00 55.44 92 ILE A C 1
ATOM 769 O O . ILE A 1 92 ? -22.839 -17.925 6.654 1.00 55.44 92 ILE A O 1
ATOM 773 N N . LYS A 1 93 ? -21.750 -16.009 6.222 1.00 60.56 93 LYS A N 1
ATOM 774 C CA . LYS A 1 93 ? -22.210 -15.923 4.830 1.00 60.56 93 LYS A CA 1
ATOM 775 C C . LYS A 1 93 ? -21.380 -16.881 3.974 1.00 60.56 93 LYS A C 1
ATOM 777 O O . LYS A 1 93 ? -20.184 -16.674 3.793 1.00 60.56 93 LYS A O 1
ATOM 782 N N . LYS A 1 94 ? -22.016 -17.933 3.447 1.00 47.66 94 LYS A N 1
ATOM 783 C CA . LYS A 1 94 ? -21.411 -18.791 2.420 1.00 47.66 94 LYS A CA 1
ATOM 784 C C . LYS A 1 94 ? -21.278 -18.002 1.119 1.00 47.66 94 LYS A C 1
ATOM 786 O O . LYS A 1 94 ? -22.272 -17.490 0.606 1.00 47.66 94 LYS A O 1
ATOM 791 N N . CYS A 1 95 ? -20.061 -17.940 0.592 1.00 42.47 95 CYS A N 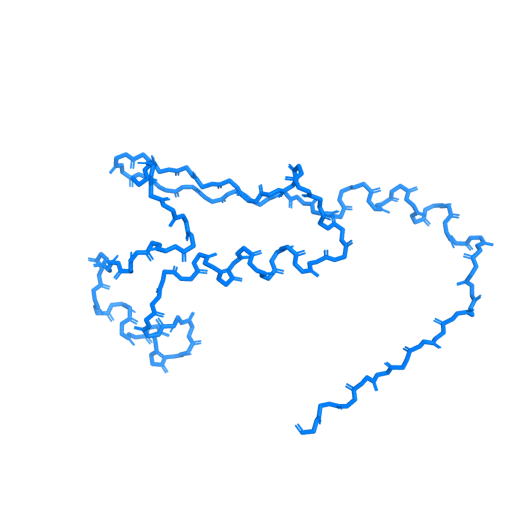1
ATOM 792 C CA . CYS A 1 95 ? -19.816 -17.506 -0.776 1.00 42.47 95 CYS A CA 1
ATOM 793 C C . CYS A 1 95 ? -20.397 -18.552 -1.739 1.00 42.47 95 CYS A C 1
ATOM 795 O O . CYS A 1 95 ? -20.202 -19.752 -1.531 1.00 42.47 95 CYS A O 1
ATOM 797 N N . ARG A 1 96 ? -21.150 -18.080 -2.734 1.00 50.88 96 ARG A N 1
ATOM 798 C CA . ARG A 1 96 ? -21.669 -18.873 -3.852 1.00 50.88 96 ARG A CA 1
ATOM 799 C C . ARG A 1 96 ? -20.624 -18.958 -4.956 1.00 50.88 96 ARG A C 1
ATOM 801 O O . ARG A 1 96 ? -19.902 -17.951 -5.125 1.00 50.88 96 ARG A O 1
#

Mean predicted aligned error: 11.94 Å